Protein AF-A0A5U9SPS0-F1 (afdb_monomer)

Mean predicted aligned error: 12.91 Å

InterPro domains:
  IPR003520 Salmonella/Shigella invasion protein E [PR01344] (11-31)
  IPR003520 Salmonella/Shigella invasion protein E [PR01344] (72-91)
  IPR010812 Hypersensitivity response secretion-like, HrpJ [PF07201] (12-130)

Structure (mmCIF, N/CA/C/O backbone):
data_AF-A0A5U9SPS0-F1
#
_entry.id   AF-A0A5U9SPS0-F1
#
loop_
_atom_site.group_PDB
_atom_site.id
_atom_site.type_symbol
_atom_site.label_atom_id
_atom_site.label_alt_id
_atom_site.label_comp_id
_atom_site.label_asym_id
_atom_site.label_entity_id
_atom_site.label_seq_id
_atom_site.pdbx_PDB_ins_code
_atom_site.Cartn_x
_atom_site.Cartn_y
_atom_site.Cartn_z
_atom_site.occupancy
_atom_site.B_iso_or_equiv
_atom_site.auth_seq_id
_atom_site.auth_comp_id
_atom_site.auth_asym_id
_atom_site.auth_atom_id
_atom_site.pdbx_PDB_model_num
ATOM 1 N N . GLU A 1 1 ? 16.675 -5.102 -58.592 1.00 48.12 1 GLU A N 1
ATOM 2 C CA . GLU A 1 1 ? 17.278 -5.198 -57.250 1.00 48.12 1 GLU A CA 1
ATOM 3 C C . GLU A 1 1 ? 18.035 -3.899 -57.009 1.00 48.12 1 GLU A C 1
ATOM 5 O O . GLU A 1 1 ? 19.070 -3.690 -57.626 1.00 48.12 1 GLU A O 1
ATOM 10 N N . ASP A 1 2 ? 17.450 -2.968 -56.250 1.00 49.66 2 ASP A N 1
ATOM 11 C CA . ASP A 1 2 ? 18.040 -1.644 -55.991 1.00 49.66 2 ASP A CA 1
ATOM 12 C C . ASP A 1 2 ? 19.033 -1.736 -54.822 1.00 49.66 2 ASP A C 1
ATOM 14 O O . ASP A 1 2 ? 18.671 -1.604 -53.653 1.00 49.66 2 ASP A O 1
ATOM 18 N N . LEU A 1 3 ? 20.300 -2.000 -55.148 1.00 59.25 3 LEU A N 1
ATOM 19 C CA . LEU A 1 3 ? 21.442 -1.986 -54.224 1.00 59.25 3 LEU A CA 1
ATOM 20 C C . LEU A 1 3 ? 21.957 -0.547 -54.043 1.00 59.25 3 LEU A C 1
ATOM 22 O O . LEU A 1 3 ? 23.112 -0.232 -54.320 1.00 59.25 3 LEU A O 1
ATOM 26 N N . SER A 1 4 ? 21.068 0.360 -53.636 1.00 68.06 4 SER A N 1
ATOM 27 C CA . SER A 1 4 ? 21.453 1.727 -53.286 1.00 68.06 4 SER A CA 1
ATOM 28 C C . SER A 1 4 ? 22.066 1.740 -51.879 1.00 68.06 4 SER A C 1
ATOM 30 O O . SER A 1 4 ? 21.429 1.234 -50.951 1.00 68.06 4 SER A O 1
ATOM 32 N N . PRO A 1 5 ? 23.234 2.376 -51.665 1.00 66.75 5 PRO A N 1
ATOM 33 C CA . PRO A 1 5 ? 23.848 2.525 -50.341 1.00 66.75 5 PRO A CA 1
ATOM 34 C C . PRO A 1 5 ? 22.899 3.114 -49.282 1.00 66.75 5 PRO A C 1
ATOM 36 O O . PRO A 1 5 ? 23.011 2.811 -48.097 1.00 66.75 5 PRO A O 1
ATOM 39 N N . GLY A 1 6 ? 21.918 3.926 -49.697 1.00 71.06 6 GLY A N 1
ATOM 40 C CA . GLY A 1 6 ? 20.898 4.468 -48.795 1.00 71.06 6 GLY A CA 1
ATOM 41 C C . GLY A 1 6 ? 19.920 3.415 -48.260 1.00 71.06 6 GLY A C 1
ATOM 42 O O . GLY A 1 6 ? 19.468 3.527 -47.121 1.00 71.06 6 GLY A O 1
ATOM 43 N N . ALA A 1 7 ? 19.626 2.371 -49.040 1.00 71.56 7 ALA A N 1
ATOM 44 C CA . ALA A 1 7 ? 18.720 1.294 -48.642 1.00 71.56 7 ALA A CA 1
ATOM 45 C C . ALA A 1 7 ? 19.363 0.347 -47.611 1.00 71.56 7 ALA A C 1
ATOM 47 O O . ALA A 1 7 ? 18.679 -0.147 -46.715 1.00 71.56 7 ALA A O 1
ATOM 48 N N . GLU A 1 8 ? 20.678 0.125 -47.689 1.00 72.31 8 GLU A N 1
ATOM 49 C CA . GLU A 1 8 ? 21.419 -0.662 -46.691 1.00 72.31 8 GLU A CA 1
ATOM 50 C C . GLU A 1 8 ? 21.530 0.068 -45.348 1.00 72.31 8 GLU A C 1
ATOM 52 O O . GLU A 1 8 ? 21.287 -0.531 -44.300 1.00 72.31 8 GLU A O 1
ATOM 57 N N . VAL A 1 9 ? 21.801 1.379 -45.370 1.00 74.44 9 VAL A N 1
ATOM 58 C CA . VAL A 1 9 ? 21.838 2.210 -44.155 1.00 74.44 9 VAL A CA 1
ATOM 59 C C . VAL A 1 9 ? 20.476 2.228 -43.456 1.00 74.44 9 VAL A C 1
ATOM 61 O O . VAL A 1 9 ? 20.409 2.089 -42.235 1.00 74.44 9 VAL A O 1
ATOM 64 N N . GLN A 1 10 ? 19.378 2.330 -44.211 1.00 69.44 10 GLN A N 1
ATOM 65 C CA . GLN A 1 10 ? 18.026 2.287 -43.643 1.00 69.44 10 GLN A CA 1
ATOM 66 C C . GLN A 1 10 ? 17.702 0.942 -42.983 1.00 69.44 10 GLN A C 1
ATOM 68 O O . GLN A 1 10 ? 17.167 0.929 -41.876 1.00 69.44 10 GLN A O 1
ATOM 73 N N . ARG A 1 11 ? 18.065 -0.182 -43.614 1.00 71.56 11 ARG A N 1
ATOM 74 C CA . ARG A 1 11 ? 17.874 -1.520 -43.027 1.00 71.56 11 ARG A CA 1
ATOM 75 C C . ARG A 1 11 ? 18.687 -1.707 -41.749 1.00 71.56 11 ARG A C 1
ATOM 77 O O . ARG A 1 11 ? 18.183 -2.280 -40.788 1.00 71.56 11 ARG A O 1
ATOM 84 N N . PHE A 1 12 ? 19.917 -1.198 -41.716 1.00 73.62 12 PHE A N 1
ATOM 85 C CA . PHE A 1 12 ? 20.761 -1.259 -40.525 1.00 73.62 12 PHE A CA 1
ATOM 86 C C . PHE A 1 12 ? 20.155 -0.473 -39.351 1.00 73.62 12 PHE A C 1
ATOM 88 O O . PHE A 1 12 ? 20.065 -0.999 -38.239 1.00 73.62 12 PHE A O 1
ATOM 95 N N . ILE A 1 13 ? 19.665 0.747 -39.602 1.00 72.56 13 ILE A N 1
ATOM 96 C CA . ILE A 1 13 ? 18.992 1.570 -38.584 1.00 72.56 13 ILE A CA 1
ATOM 97 C C . ILE A 1 13 ? 17.727 0.867 -38.073 1.00 72.56 13 ILE A C 1
ATOM 99 O O . ILE A 1 13 ? 17.583 0.692 -36.866 1.00 72.56 13 ILE A O 1
ATOM 103 N N . GLN A 1 14 ? 16.876 0.359 -38.971 1.00 70.19 14 GLN A N 1
ATOM 104 C CA . GLN A 1 14 ? 15.669 -0.387 -38.588 1.00 70.19 14 GLN A CA 1
ATOM 105 C C . GLN A 1 14 ? 15.994 -1.622 -37.738 1.00 70.19 14 GLN A C 1
ATOM 107 O O . GLN A 1 14 ? 15.380 -1.828 -36.694 1.00 70.19 14 GLN A O 1
ATOM 112 N N . SER A 1 15 ? 17.012 -2.400 -38.120 1.00 72.31 15 SER A N 1
ATOM 113 C CA . SER A 1 15 ? 17.432 -3.577 -37.347 1.00 72.31 15 SER A CA 1
ATOM 114 C C . SER A 1 15 ? 17.969 -3.221 -35.953 1.00 72.31 15 SER A C 1
ATOM 116 O O . SER A 1 15 ? 17.782 -3.974 -34.997 1.00 72.31 15 SER A O 1
ATOM 118 N N . THR A 1 16 ? 18.599 -2.050 -35.817 1.00 73.75 16 THR A N 1
ATOM 119 C CA . THR A 1 16 ? 19.127 -1.552 -34.540 1.00 73.75 16 THR A CA 1
ATOM 120 C C . THR A 1 16 ? 17.999 -1.083 -33.621 1.00 73.75 16 THR A C 1
ATOM 122 O O . THR A 1 16 ? 18.017 -1.376 -32.422 1.00 73.75 16 THR A O 1
ATOM 125 N N . ASP A 1 17 ? 16.993 -0.406 -34.175 1.00 73.56 17 ASP A N 1
ATOM 126 C CA . ASP A 1 17 ? 15.814 0.047 -33.434 1.00 73.56 17 ASP A CA 1
ATOM 127 C C . ASP A 1 17 ? 14.960 -1.137 -32.954 1.00 73.56 17 ASP A C 1
ATOM 129 O O . ASP A 1 17 ? 14.568 -1.188 -31.785 1.00 73.56 17 ASP A O 1
ATOM 133 N N . GLU A 1 18 ? 14.738 -2.139 -33.810 1.00 76.75 18 GLU A N 1
ATOM 134 C CA . GLU A 1 18 ? 14.018 -3.369 -33.451 1.00 76.75 18 GLU A CA 1
ATOM 135 C C . GLU A 1 18 ? 14.735 -4.145 -32.340 1.00 76.75 18 GLU A C 1
ATOM 137 O O . GLU A 1 18 ? 14.113 -4.576 -31.363 1.00 76.75 18 GLU A O 1
ATOM 142 N N . MET A 1 19 ? 16.061 -4.271 -32.437 1.00 81.75 19 MET A N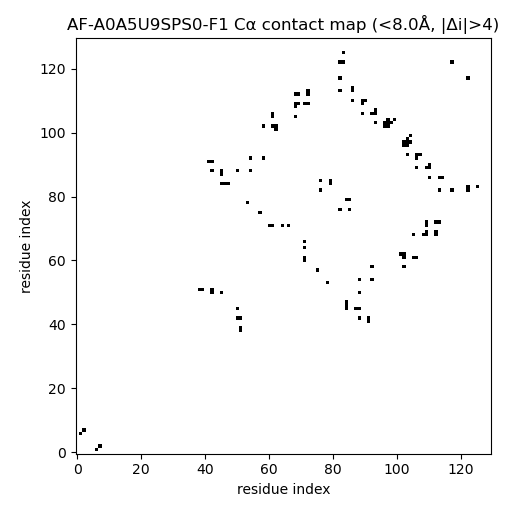 1
ATOM 143 C CA . MET A 1 19 ? 16.868 -4.921 -31.407 1.00 81.75 19 MET A CA 1
ATOM 144 C C . MET A 1 19 ? 16.839 -4.138 -30.089 1.00 81.75 19 MET A C 1
ATOM 146 O O . MET A 1 19 ? 16.696 -4.735 -29.020 1.00 81.75 19 MET A O 1
ATOM 150 N N . SER A 1 20 ? 16.901 -2.807 -30.147 1.00 73.75 20 SER A N 1
ATOM 151 C CA . SER A 1 20 ? 16.805 -1.938 -28.968 1.00 73.75 20 SER A CA 1
ATOM 152 C C . SER A 1 20 ? 15.451 -2.079 -28.267 1.00 73.75 20 SER A C 1
ATOM 154 O O . SER A 1 20 ? 15.398 -2.205 -27.039 1.00 73.75 20 SER A O 1
ATOM 156 N N . ALA A 1 21 ? 14.359 -2.140 -29.032 1.00 79.56 21 ALA A N 1
ATOM 157 C CA . ALA A 1 21 ? 13.020 -2.378 -28.501 1.00 79.56 21 ALA A CA 1
ATOM 158 C C . ALA A 1 21 ? 12.897 -3.770 -27.854 1.00 79.56 21 ALA A C 1
ATOM 160 O O . ALA A 1 21 ? 12.383 -3.887 -26.737 1.00 79.56 21 ALA A O 1
ATOM 161 N N . ALA A 1 22 ? 13.428 -4.814 -28.499 1.00 77.31 22 ALA A N 1
ATOM 162 C CA . ALA A 1 22 ? 13.436 -6.172 -27.955 1.00 77.31 22 ALA A CA 1
ATOM 163 C C . ALA A 1 22 ? 14.245 -6.269 -26.646 1.00 77.31 22 ALA A C 1
ATOM 165 O O . ALA A 1 22 ? 13.794 -6.878 -25.672 1.00 77.31 22 ALA A O 1
ATOM 166 N N . MET A 1 23 ? 15.410 -5.614 -26.575 1.00 75.25 23 MET A N 1
ATOM 167 C CA . MET A 1 23 ? 16.220 -5.572 -25.353 1.00 75.25 23 MET A CA 1
ATOM 168 C C . MET A 1 23 ? 15.531 -4.805 -24.220 1.00 75.25 23 MET A C 1
ATOM 170 O O . MET A 1 23 ? 15.581 -5.248 -23.069 1.00 75.25 23 MET A O 1
ATOM 174 N N . ALA A 1 24 ? 14.864 -3.687 -24.524 1.00 72.56 24 ALA A N 1
ATOM 175 C CA . ALA A 1 24 ? 14.093 -2.938 -23.537 1.00 72.56 24 ALA A CA 1
ATOM 176 C C . ALA A 1 24 ? 12.969 -3.803 -22.947 1.00 72.56 24 ALA A C 1
ATOM 178 O O . ALA A 1 24 ? 12.856 -3.914 -21.725 1.00 72.56 24 ALA A O 1
ATOM 179 N N . GLN A 1 25 ? 12.197 -4.496 -23.789 1.00 72.44 25 GLN A N 1
ATOM 180 C CA . GLN A 1 25 ? 11.135 -5.405 -23.343 1.00 72.44 25 GLN A CA 1
ATOM 181 C C . GLN A 1 25 ? 11.673 -6.558 -22.480 1.00 72.44 25 GLN A C 1
ATOM 183 O O . GLN A 1 25 ? 11.112 -6.848 -21.420 1.00 72.44 25 GLN A O 1
ATOM 188 N N . PHE A 1 26 ? 12.787 -7.180 -22.879 1.00 74.88 26 PHE A N 1
ATOM 189 C CA . PHE A 1 26 ? 13.413 -8.258 -22.106 1.00 74.88 26 PHE A CA 1
ATOM 190 C C . PHE A 1 26 ? 13.896 -7.778 -20.731 1.00 74.88 26 PHE A C 1
ATOM 192 O O . PHE A 1 26 ? 13.673 -8.440 -19.713 1.00 74.88 26 PHE A O 1
ATOM 199 N N . ARG A 1 27 ? 14.510 -6.589 -20.677 1.00 69.25 27 ARG A N 1
ATOM 200 C CA . ARG A 1 27 ? 14.948 -5.971 -19.422 1.00 69.25 27 ARG A CA 1
ATOM 201 C C . ARG A 1 27 ? 13.767 -5.645 -18.514 1.00 69.25 27 ARG A C 1
ATOM 203 O O . ARG A 1 27 ? 13.807 -5.987 -17.334 1.00 69.25 27 ARG A O 1
ATOM 210 N N . HIS A 1 28 ? 12.703 -5.062 -19.065 1.00 65.75 28 HIS A N 1
ATOM 211 C CA . HIS A 1 28 ? 11.483 -4.779 -18.315 1.00 65.75 28 HIS A CA 1
ATOM 212 C C . HIS A 1 28 ? 10.865 -6.049 -17.722 1.00 65.75 28 HIS A C 1
ATOM 214 O O . HIS A 1 28 ? 10.468 -6.028 -16.558 1.00 65.75 28 HIS A O 1
ATOM 220 N N . ARG A 1 29 ? 10.845 -7.164 -18.467 1.00 67.94 29 ARG A N 1
ATOM 221 C CA . ARG A 1 29 ? 10.341 -8.451 -17.967 1.00 67.94 29 ARG A CA 1
ATOM 222 C C . ARG A 1 29 ? 11.179 -8.995 -16.806 1.00 67.94 29 ARG A C 1
ATOM 224 O O . ARG A 1 29 ? 10.625 -9.313 -15.759 1.00 67.94 29 ARG A O 1
ATOM 231 N N . ARG A 1 30 ? 12.506 -9.023 -16.948 1.00 67.06 30 ARG A N 1
ATOM 232 C CA . ARG A 1 30 ? 13.421 -9.512 -15.900 1.00 67.06 30 ARG A CA 1
ATOM 233 C C . ARG A 1 30 ? 13.389 -8.649 -14.635 1.00 67.06 30 ARG A C 1
ATOM 235 O O . ARG A 1 30 ? 13.459 -9.174 -13.526 1.00 67.06 30 ARG A O 1
ATOM 242 N N . ASP A 1 31 ? 13.287 -7.329 -14.781 1.00 62.00 31 ASP A N 1
ATOM 243 C CA . ASP A 1 31 ? 13.155 -6.422 -13.636 1.00 62.00 31 ASP A CA 1
ATOM 244 C C . ASP A 1 31 ? 11.794 -6.586 -12.939 1.00 62.00 31 ASP A C 1
ATOM 246 O O . ASP A 1 31 ? 11.700 -6.410 -11.724 1.00 62.00 31 ASP A O 1
ATOM 250 N N . TYR A 1 32 ? 10.748 -6.948 -13.687 1.00 58.75 32 TYR A N 1
ATOM 251 C CA . TYR A 1 32 ? 9.430 -7.259 -13.137 1.00 58.75 32 TYR A CA 1
ATOM 252 C C . TYR A 1 32 ? 9.432 -8.574 -12.347 1.00 58.75 32 TYR A C 1
ATOM 254 O O . TYR A 1 32 ? 8.924 -8.597 -11.231 1.00 58.75 32 TYR A O 1
ATOM 262 N N . GLU A 1 33 ? 10.058 -9.629 -12.874 1.00 58.66 33 GLU A N 1
ATOM 263 C CA . GLU A 1 33 ? 10.195 -10.932 -12.200 1.00 58.66 33 GLU A CA 1
ATOM 264 C C . GLU A 1 33 ? 10.964 -10.801 -10.877 1.00 58.66 33 GLU A C 1
ATOM 266 O O . GLU A 1 33 ? 10.471 -11.219 -9.835 1.00 58.66 33 GLU A O 1
ATOM 271 N N . LYS A 1 34 ? 12.098 -10.087 -10.859 1.00 60.59 34 LYS A N 1
ATOM 272 C CA . LYS A 1 34 ? 12.849 -9.831 -9.612 1.00 60.59 34 LYS A CA 1
ATOM 273 C C . LYS A 1 34 ? 12.052 -9.043 -8.573 1.00 60.59 34 LYS A C 1
ATOM 275 O O . LYS A 1 34 ? 12.164 -9.279 -7.369 1.00 60.59 34 LYS A O 1
ATOM 280 N N . LYS A 1 35 ? 11.267 -8.061 -9.025 1.00 61.25 35 LYS A N 1
ATOM 281 C CA . LYS A 1 35 ? 10.374 -7.304 -8.141 1.00 61.25 35 LYS A CA 1
ATOM 282 C C . LYS A 1 35 ? 9.234 -8.175 -7.623 1.00 61.25 35 LYS A C 1
ATOM 284 O O . LYS A 1 35 ? 8.836 -7.967 -6.486 1.00 61.25 35 LYS A O 1
ATOM 289 N N . ALA A 1 36 ? 8.736 -9.121 -8.416 1.00 58.66 36 ALA A N 1
ATOM 290 C CA . ALA A 1 36 ? 7.694 -10.053 -8.007 1.00 58.66 36 ALA A CA 1
ATOM 291 C C . ALA A 1 36 ? 8.209 -11.065 -6.972 1.00 58.66 36 ALA A C 1
ATOM 293 O O . ALA A 1 36 ? 7.574 -11.191 -5.931 1.00 58.66 36 ALA A O 1
ATOM 294 N N . ASP A 1 37 ? 9.381 -11.673 -7.190 1.00 57.53 37 ASP A N 1
ATOM 295 C CA . ASP A 1 37 ? 10.007 -12.596 -6.226 1.00 57.53 37 ASP A CA 1
ATOM 296 C C . ASP A 1 37 ? 10.279 -11.903 -4.889 1.00 57.53 37 ASP A C 1
ATOM 298 O O . ASP A 1 37 ? 9.800 -12.335 -3.846 1.00 57.53 37 ASP A O 1
ATOM 302 N N . SER A 1 38 ? 10.933 -10.734 -4.917 1.00 62.00 38 SER A N 1
ATOM 303 C CA . SER A 1 38 ? 11.167 -9.984 -3.676 1.00 62.00 38 SER A CA 1
ATOM 304 C C . SER A 1 38 ? 9.869 -9.563 -2.982 1.00 62.00 38 SER A C 1
ATOM 306 O O . SER A 1 38 ? 9.875 -9.344 -1.777 1.00 62.00 38 SER A O 1
ATOM 308 N N . LEU A 1 39 ? 8.763 -9.383 -3.715 1.00 62.78 39 LEU A N 1
ATOM 309 C CA . LEU A 1 39 ? 7.449 -9.043 -3.165 1.00 62.78 39 LEU A CA 1
ATOM 310 C C . LEU A 1 39 ? 6.762 -10.263 -2.540 1.00 62.78 39 LEU A C 1
ATOM 312 O O . LEU A 1 39 ? 6.166 -10.103 -1.479 1.00 62.78 39 LEU A O 1
ATOM 316 N N . ALA A 1 40 ? 6.902 -11.451 -3.131 1.00 59.25 40 ALA A N 1
ATOM 317 C CA . ALA A 1 40 ? 6.416 -12.707 -2.563 1.00 59.25 40 ALA A CA 1
ATOM 318 C C . ALA A 1 40 ? 7.060 -12.994 -1.195 1.00 59.25 40 ALA A C 1
ATOM 320 O O . ALA A 1 40 ? 6.340 -13.221 -0.225 1.00 59.25 40 ALA A O 1
ATOM 321 N N . ASP A 1 41 ? 8.383 -12.830 -1.077 1.00 59.19 41 ASP A N 1
ATOM 322 C CA . ASP A 1 41 ? 9.134 -13.084 0.166 1.00 59.19 41 ASP A CA 1
ATOM 323 C C . ASP A 1 41 ? 8.691 -12.220 1.359 1.00 59.19 41 ASP A C 1
ATOM 325 O O . ASP A 1 41 ? 8.989 -12.522 2.511 1.00 59.19 41 ASP A O 1
ATOM 329 N N . SER A 1 42 ? 8.025 -11.088 1.122 1.00 64.38 42 SER A N 1
ATOM 330 C CA . SER A 1 42 ? 7.671 -10.157 2.204 1.00 64.38 42 SER A CA 1
ATOM 331 C C . SER A 1 42 ? 6.229 -10.229 2.671 1.00 64.38 42 SER A C 1
ATOM 333 O O . SER A 1 42 ? 5.899 -9.631 3.695 1.00 64.38 42 SER A O 1
ATOM 335 N N . PHE A 1 43 ? 5.389 -10.979 1.963 1.00 69.25 43 PHE A N 1
ATOM 336 C CA . PHE A 1 43 ? 4.031 -11.279 2.401 1.00 69.25 43 PHE A CA 1
ATOM 337 C C . PHE A 1 43 ? 3.895 -12.702 2.948 1.00 69.25 43 PHE A C 1
ATOM 339 O O . PHE A 1 43 ? 2.782 -13.147 3.170 1.00 69.25 43 PHE A O 1
ATOM 346 N N . GLU A 1 44 ? 5.003 -13.385 3.250 1.00 63.88 44 GLU A N 1
ATOM 347 C CA . GLU A 1 44 ? 5.017 -14.742 3.826 1.00 63.88 44 GLU A CA 1
ATOM 348 C C . GLU A 1 44 ? 4.203 -14.864 5.133 1.00 63.88 44 GLU A C 1
ATOM 350 O O . GLU A 1 44 ? 3.735 -15.939 5.485 1.00 63.88 44 GLU A O 1
ATOM 355 N N . ARG A 1 45 ? 3.999 -13.750 5.853 1.00 62.81 45 ARG A N 1
ATOM 356 C CA . ARG A 1 45 ? 3.173 -13.689 7.074 1.00 62.81 45 ARG A CA 1
ATOM 357 C C . ARG A 1 45 ? 1.700 -13.347 6.834 1.00 62.81 45 ARG A C 1
ATOM 359 O O . ARG A 1 45 ? 0.963 -13.235 7.806 1.00 62.81 45 ARG A O 1
ATOM 366 N N . VAL A 1 46 ? 1.299 -13.095 5.591 1.00 66.81 46 VAL A N 1
ATOM 367 C CA . VAL A 1 46 ? -0.087 -12.791 5.225 1.00 66.81 46 VAL A CA 1
ATOM 368 C C . VAL A 1 46 ? -0.745 -14.099 4.808 1.00 66.81 46 VAL A C 1
ATOM 370 O O . VAL A 1 46 ? -0.236 -14.786 3.928 1.00 66.81 46 VAL A O 1
ATOM 373 N N . LEU A 1 47 ? -1.876 -14.438 5.425 1.00 62.81 47 LEU A N 1
ATOM 374 C CA . LEU A 1 47 ? -2.580 -15.709 5.193 1.00 62.81 47 LEU A CA 1
ATOM 375 C C . LEU A 1 47 ? -3.428 -15.711 3.901 1.00 62.81 47 LEU A C 1
ATOM 377 O O . LEU A 1 47 ? -4.268 -16.586 3.710 1.00 62.81 47 LEU A O 1
ATOM 381 N N . ASP A 1 48 ? -3.231 -14.724 3.025 1.00 63.59 48 ASP A N 1
ATOM 382 C CA . ASP A 1 48 ? -4.037 -14.468 1.830 1.00 63.59 48 ASP A CA 1
ATOM 383 C C . ASP A 1 48 ? -3.262 -14.842 0.557 1.00 63.59 48 ASP A C 1
ATOM 385 O O . ASP A 1 48 ? -2.293 -14.174 0.182 1.00 63.59 48 ASP A O 1
ATOM 389 N N . ASP A 1 49 ? -3.720 -15.889 -0.135 1.00 64.69 49 ASP A N 1
ATOM 390 C CA . ASP A 1 49 ? -3.088 -16.430 -1.349 1.00 64.69 49 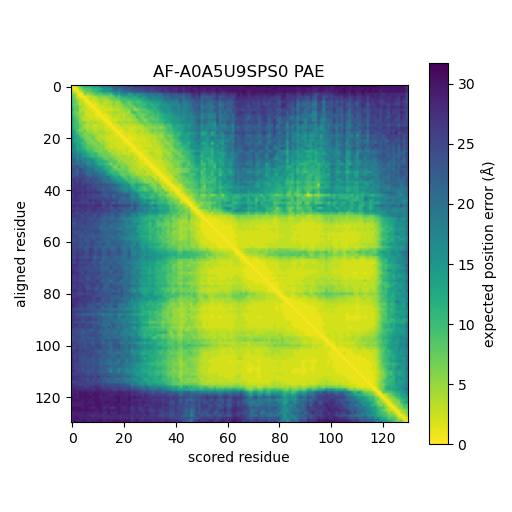ASP A CA 1
ATOM 391 C C . ASP A 1 49 ? -3.029 -15.413 -2.514 1.00 64.69 49 ASP A C 1
ATOM 393 O O . ASP A 1 49 ? -2.163 -15.504 -3.388 1.00 64.69 49 ASP A O 1
ATOM 397 N N . ASP A 1 50 ? -3.897 -14.390 -2.510 1.00 75.81 50 ASP A N 1
ATOM 398 C CA . ASP A 1 50 ? -3.988 -13.350 -3.546 1.00 75.81 50 ASP A CA 1
ATOM 399 C C . ASP A 1 50 ? -3.386 -11.997 -3.112 1.00 75.81 50 ASP A C 1
ATOM 401 O O . ASP A 1 50 ? -3.640 -10.945 -3.723 1.00 75.81 50 ASP A O 1
ATOM 405 N N . VAL A 1 51 ? -2.543 -11.992 -2.075 1.00 79.06 51 VAL A N 1
ATOM 406 C CA . VAL A 1 51 ? -1.946 -10.769 -1.513 1.00 79.06 51 VAL A CA 1
ATOM 407 C C . VAL A 1 51 ? -1.172 -9.939 -2.545 1.00 79.06 51 VAL A C 1
ATOM 409 O O . VAL A 1 51 ? -1.237 -8.709 -2.532 1.00 79.06 51 VAL A O 1
ATOM 412 N N . LEU A 1 52 ? -0.479 -10.574 -3.497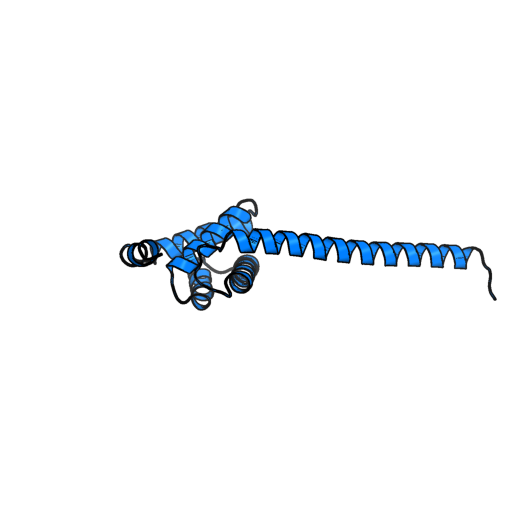 1.00 80.19 52 LEU A N 1
ATOM 413 C CA . LEU A 1 52 ? 0.338 -9.884 -4.505 1.00 80.19 52 LEU A CA 1
ATOM 414 C C . LEU A 1 52 ? -0.503 -9.074 -5.516 1.00 80.19 52 LEU A C 1
ATOM 416 O O . LEU A 1 52 ? -0.227 -7.881 -5.710 1.00 80.19 52 LEU A O 1
ATOM 420 N N . PRO A 1 53 ? -1.522 -9.654 -6.189 1.00 85.00 53 PRO A N 1
ATOM 421 C CA . PRO A 1 53 ? -2.502 -8.890 -6.958 1.00 85.00 53 PRO A CA 1
ATOM 422 C C . PRO A 1 53 ? -3.149 -7.748 -6.165 1.00 85.00 53 PRO A C 1
ATOM 424 O O . PRO A 1 53 ? -3.179 -6.620 -6.667 1.00 85.00 53 PRO A O 1
ATOM 427 N N . LYS A 1 54 ? -3.594 -8.009 -4.930 1.00 86.88 54 LYS A N 1
ATOM 428 C CA . LYS A 1 54 ? -4.257 -7.018 -4.066 1.00 86.88 54 LYS A CA 1
ATOM 429 C C . LYS A 1 54 ? -3.326 -5.856 -3.716 1.00 86.88 54 LYS A C 1
ATOM 431 O O . LYS A 1 54 ? -3.676 -4.697 -3.923 1.00 86.88 54 LYS A O 1
ATOM 436 N N . ALA A 1 55 ? -2.089 -6.140 -3.311 1.00 86.81 55 ALA A N 1
ATOM 437 C CA . ALA A 1 55 ? -1.081 -5.128 -2.996 1.00 86.81 55 ALA A CA 1
ATOM 438 C C . ALA A 1 55 ? -0.785 -4.198 -4.188 1.00 86.81 55 ALA A C 1
ATOM 440 O O . ALA A 1 55 ? -0.636 -2.984 -4.017 1.00 86.81 55 ALA A O 1
ATOM 441 N N . ARG A 1 56 ? -0.755 -4.737 -5.416 1.00 85.94 56 ARG A N 1
ATOM 442 C CA . ARG A 1 56 ? -0.608 -3.924 -6.637 1.00 85.94 56 ARG A CA 1
ATOM 443 C C . ARG A 1 56 ? -1.812 -3.017 -6.875 1.00 85.94 56 ARG A C 1
ATOM 445 O O . ARG A 1 56 ? -1.617 -1.841 -7.183 1.00 85.94 56 ARG A O 1
ATOM 452 N N . GLN A 1 57 ? -3.029 -3.537 -6.717 1.00 88.00 57 GLN A N 1
ATOM 453 C CA . GLN A 1 57 ? -4.253 -2.742 -6.857 1.00 88.00 57 GLN A CA 1
ATOM 454 C C . GLN A 1 57 ? -4.305 -1.611 -5.824 1.00 88.00 57 GLN A C 1
ATOM 456 O O . GLN A 1 57 ? -4.602 -0.470 -6.173 1.00 88.00 57 GLN A O 1
ATOM 461 N N . ILE A 1 58 ? -3.906 -1.886 -4.583 1.00 89.81 58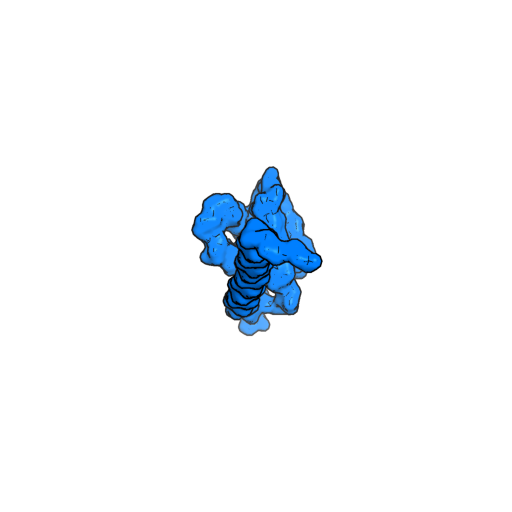 ILE A N 1
ATOM 462 C CA . ILE A 1 58 ? -3.823 -0.886 -3.513 1.00 89.81 58 ILE A CA 1
ATOM 463 C C . ILE A 1 58 ? -2.830 0.213 -3.868 1.00 89.81 58 ILE A C 1
ATOM 465 O O . ILE A 1 58 ? -3.154 1.397 -3.770 1.00 89.81 58 ILE A O 1
ATOM 469 N N . LEU A 1 59 ? -1.637 -0.155 -4.338 1.00 88.88 59 LEU A N 1
ATOM 470 C CA . LEU A 1 59 ? -0.639 0.823 -4.759 1.00 88.88 59 LEU A CA 1
ATOM 471 C C . LEU A 1 59 ? -1.142 1.678 -5.933 1.00 88.88 59 LEU A C 1
ATOM 473 O O . LEU A 1 59 ? -0.865 2.878 -5.982 1.00 88.88 59 LEU A O 1
ATOM 477 N N . GLN A 1 60 ? -1.898 1.088 -6.863 1.00 89.06 60 GLN A N 1
ATOM 478 C CA . GLN A 1 60 ? -2.531 1.822 -7.955 1.00 89.06 60 GLN A CA 1
ATOM 479 C C . GLN A 1 60 ? -3.577 2.812 -7.427 1.00 89.06 60 GLN A C 1
ATOM 481 O O . GLN A 1 60 ? -3.497 3.987 -7.772 1.00 89.06 60 GLN A O 1
ATOM 486 N N . ILE A 1 61 ? -4.486 2.381 -6.547 1.00 89.00 61 ILE A N 1
ATOM 487 C CA . ILE A 1 61 ? -5.514 3.232 -5.919 1.00 89.00 61 ILE A CA 1
ATOM 488 C C . ILE A 1 61 ? -4.876 4.399 -5.157 1.00 89.00 61 ILE A C 1
ATOM 490 O O . ILE A 1 61 ? -5.298 5.548 -5.306 1.00 89.00 61 ILE A O 1
ATOM 494 N N . ILE A 1 62 ? -3.819 4.124 -4.387 1.00 88.38 62 ILE A N 1
ATOM 495 C CA . ILE A 1 62 ? -3.077 5.139 -3.632 1.00 88.38 62 ILE A CA 1
ATOM 496 C C . ILE A 1 62 ? -2.380 6.145 -4.546 1.00 88.38 62 ILE A C 1
ATOM 498 O O . ILE A 1 62 ? -2.172 7.286 -4.143 1.00 88.38 62 ILE A O 1
ATOM 502 N N . ARG A 1 63 ? -2.012 5.769 -5.770 1.00 87.12 63 ARG A N 1
ATOM 503 C CA . ARG A 1 63 ? -1.392 6.692 -6.728 1.00 87.12 63 ARG A CA 1
ATOM 504 C C . ARG A 1 63 ? -2.415 7.469 -7.546 1.00 87.12 63 ARG A C 1
ATOM 506 O O . ARG A 1 63 ? -2.183 8.640 -7.821 1.00 87.12 63 ARG A O 1
ATOM 513 N N . SER A 1 64 ? -3.516 6.833 -7.940 1.00 85.44 64 SER A N 1
ATOM 514 C CA . SER A 1 64 ? -4.449 7.379 -8.929 1.00 85.44 64 SER A CA 1
ATOM 515 C C . SER A 1 64 ? -5.576 8.207 -8.327 1.00 85.44 64 SER A C 1
ATOM 517 O O . SER A 1 64 ? -5.989 9.200 -8.920 1.00 85.44 64 SER A O 1
ATOM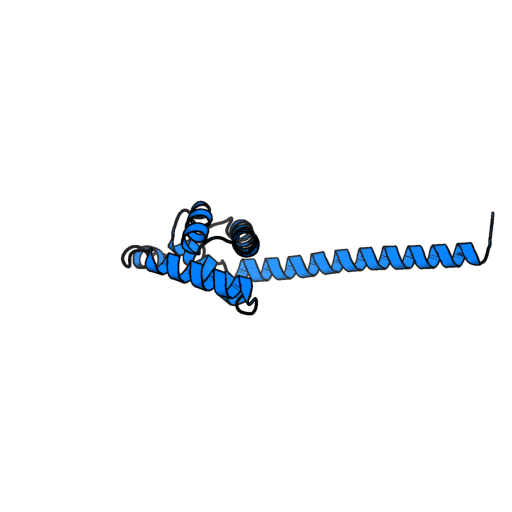 519 N N . GLN A 1 65 ? -6.107 7.814 -7.170 1.00 82.69 65 GLN A N 1
ATOM 520 C CA . GLN A 1 65 ? -7.207 8.551 -6.554 1.00 82.69 65 GLN A CA 1
ATOM 521 C C . GLN A 1 65 ? -6.654 9.775 -5.837 1.00 82.69 65 GLN A C 1
ATOM 523 O O . GLN A 1 65 ? -5.553 9.698 -5.322 1.00 82.69 65 GLN A O 1
ATOM 528 N N . ASN A 1 66 ? -7.375 10.887 -5.737 1.00 83.56 66 ASN A N 1
ATOM 529 C CA . ASN A 1 66 ? -6.972 12.029 -4.903 1.00 83.56 66 ASN A CA 1
ATOM 530 C C . ASN A 1 66 ? -8.063 12.314 -3.867 1.00 83.56 66 ASN A C 1
ATOM 532 O O . ASN A 1 66 ? -8.747 13.331 -3.914 1.00 83.56 66 ASN A O 1
ATOM 536 N N . VAL A 1 67 ? -8.278 11.336 -2.989 1.00 89.56 67 VAL A N 1
ATOM 537 C CA . VAL A 1 67 ? -9.299 11.349 -1.932 1.00 89.56 67 VAL A CA 1
ATOM 538 C C . VAL A 1 67 ? -8.633 11.230 -0.558 1.00 89.56 67 VAL A C 1
ATOM 540 O O . VAL A 1 67 ? -7.441 10.919 -0.469 1.00 89.56 67 VAL A O 1
ATOM 543 N N . SER A 1 68 ? -9.394 11.488 0.510 1.00 90.81 68 SER A N 1
ATOM 544 C CA . SER A 1 68 ? -8.906 11.410 1.893 1.00 90.81 68 SER A CA 1
ATOM 545 C C . SER A 1 68 ? -8.410 10.007 2.265 1.00 90.81 68 SER A C 1
ATOM 547 O O . SER A 1 68 ? -8.798 9.010 1.654 1.00 90.81 68 SER A O 1
ATOM 549 N N . ALA A 1 69 ? -7.562 9.925 3.297 1.00 89.56 69 ALA A N 1
ATOM 550 C CA . ALA A 1 69 ? -7.039 8.656 3.807 1.00 89.56 69 ALA A CA 1
ATOM 551 C C . ALA A 1 69 ? -8.158 7.708 4.271 1.00 89.56 69 ALA A C 1
ATOM 553 O O . ALA A 1 69 ? -8.123 6.529 3.940 1.00 89.56 69 ALA A O 1
ATOM 554 N N . GLU A 1 70 ? -9.188 8.237 4.932 1.00 89.19 70 GLU A N 1
ATOM 555 C CA . GLU A 1 70 ? -10.385 7.489 5.336 1.00 89.19 70 GLU A CA 1
ATOM 556 C C . GLU A 1 70 ? -11.120 6.882 4.133 1.00 89.19 70 GLU A C 1
ATOM 558 O O . GLU A 1 70 ? -11.479 5.704 4.132 1.00 89.19 70 GLU A O 1
ATOM 563 N N . LYS A 1 71 ? -11.287 7.655 3.050 1.00 89.25 71 LYS A N 1
ATOM 564 C CA . LYS A 1 71 ? -11.960 7.155 1.849 1.00 89.25 71 LYS A CA 1
ATOM 565 C C . LYS A 1 71 ? -11.111 6.118 1.113 1.00 89.25 71 LYS A C 1
ATOM 567 O O . LYS A 1 71 ? -11.653 5.115 0.657 1.00 89.25 71 LYS A O 1
ATOM 572 N N . LEU A 1 72 ? -9.791 6.309 1.050 1.00 91.31 72 LEU A N 1
ATOM 573 C CA . LEU A 1 72 ? -8.870 5.284 0.544 1.00 91.31 72 LEU A CA 1
ATOM 574 C C . LEU A 1 72 ? -8.975 4.003 1.370 1.00 91.31 72 LEU A C 1
ATOM 576 O O . LEU A 1 72 ? -9.090 2.930 0.789 1.00 91.31 72 LEU A O 1
ATOM 580 N N . LEU A 1 73 ? -8.977 4.119 2.699 1.00 90.69 73 LEU A N 1
ATOM 581 C CA . LEU A 1 73 ? -9.109 2.977 3.593 1.00 90.69 73 LEU A CA 1
ATOM 582 C C . LEU A 1 73 ? -10.416 2.221 3.338 1.00 90.69 73 LEU A C 1
ATOM 584 O O . LEU A 1 73 ? -10.381 0.999 3.259 1.00 90.69 73 LEU A O 1
ATOM 588 N N . SER A 1 74 ? -11.537 2.925 3.127 1.00 89.19 74 SER A N 1
ATOM 589 C CA . SER A 1 74 ? -12.812 2.267 2.803 1.00 89.19 74 SER A CA 1
ATOM 590 C C . SER A 1 74 ? -12.743 1.426 1.527 1.00 89.19 74 SER A C 1
ATOM 592 O O . SER A 1 74 ? -13.244 0.311 1.525 1.00 89.19 74 SER A O 1
ATOM 594 N N . TYR A 1 75 ? -12.059 1.905 0.481 1.00 89.06 75 TYR A N 1
ATOM 595 C CA . TYR A 1 75 ? -11.885 1.133 -0.753 1.00 89.06 75 TYR A CA 1
ATOM 596 C C . TYR A 1 75 ? -10.929 -0.038 -0.561 1.00 89.06 75 TYR A C 1
ATOM 598 O O . TYR A 1 75 ? -11.107 -1.096 -1.147 1.00 89.06 75 TYR A O 1
ATOM 606 N N . ILE A 1 76 ? -9.882 0.164 0.238 1.00 89.25 76 ILE A N 1
ATOM 607 C CA . ILE A 1 76 ? -8.832 -0.831 0.414 1.00 89.25 76 ILE A CA 1
ATOM 608 C C . ILE A 1 76 ? -9.304 -1.989 1.314 1.00 89.25 76 ILE A C 1
ATOM 610 O O . ILE A 1 76 ? -8.904 -3.134 1.113 1.00 89.25 76 ILE A O 1
ATOM 614 N N . ARG A 1 77 ? -10.180 -1.705 2.283 1.00 88.62 77 ARG A N 1
ATOM 615 C CA . ARG A 1 77 ? -10.783 -2.719 3.155 1.00 88.62 77 ARG A CA 1
ATOM 616 C C . ARG A 1 77 ? -11.610 -3.752 2.400 1.00 88.62 77 ARG A C 1
ATOM 618 O O . ARG A 1 77 ? -11.683 -4.883 2.845 1.00 88.62 77 ARG A O 1
ATOM 625 N N . GLU A 1 78 ? -12.169 -3.412 1.242 1.00 86.75 78 GLU A N 1
ATOM 626 C CA . GLU A 1 78 ? -12.924 -4.371 0.425 1.00 86.75 78 GLU A CA 1
ATOM 627 C C . GLU A 1 78 ? -12.046 -5.511 -0.131 1.00 86.75 78 GLU A C 1
ATOM 629 O O . GLU A 1 78 ? -12.572 -6.553 -0.516 1.00 86.75 78 GLU A O 1
ATOM 634 N N . PHE A 1 79 ? -10.714 -5.350 -0.157 1.00 84.25 79 PHE A N 1
ATOM 635 C CA . PHE A 1 79 ? -9.793 -6.374 -0.667 1.00 84.25 79 PHE A CA 1
ATOM 636 C C . PHE A 1 79 ? -9.386 -7.431 0.366 1.00 84.25 79 PHE A C 1
ATOM 638 O O . PHE A 1 79 ? -8.880 -8.478 -0.041 1.00 84.25 79 PHE A O 1
ATOM 645 N N . PHE A 1 80 ? -9.582 -7.180 1.664 1.00 81.94 80 PHE A N 1
ATOM 646 C CA . PHE A 1 80 ? -9.167 -8.086 2.738 1.00 81.94 80 PHE A CA 1
ATOM 647 C C . PHE A 1 80 ? -10.327 -8.391 3.676 1.00 81.94 80 PHE A C 1
ATOM 649 O O . PHE A 1 80 ? -11.098 -7.511 4.043 1.00 81.94 80 PHE A O 1
ATOM 656 N N . SER A 1 81 ? -10.437 -9.650 4.091 1.00 76.56 81 SER A N 1
ATOM 657 C CA . SER A 1 81 ? -11.456 -10.069 5.058 1.00 76.56 81 SER A CA 1
ATOM 658 C C . SER A 1 81 ? -11.080 -9.740 6.508 1.00 76.56 81 SER A C 1
ATOM 660 O O . SER A 1 81 ? -11.972 -9.687 7.352 1.00 76.56 81 SER A O 1
ATOM 662 N N . ASP A 1 82 ? -9.792 -9.502 6.791 1.00 76.62 82 ASP A N 1
ATOM 663 C CA . ASP A 1 82 ? -9.257 -9.180 8.119 1.00 76.62 82 ASP A CA 1
ATOM 664 C C . ASP A 1 82 ? -8.426 -7.879 8.091 1.00 76.62 82 ASP A C 1
ATOM 666 O O . ASP A 1 82 ? -7.576 -7.664 7.220 1.00 76.62 82 ASP A O 1
ATOM 670 N N . ASP A 1 83 ? -8.659 -7.000 9.072 1.00 79.38 83 ASP A N 1
ATOM 671 C CA . ASP A 1 83 ? -7.938 -5.730 9.227 1.00 79.38 83 ASP A CA 1
ATOM 672 C C . ASP A 1 83 ? -6.442 -5.938 9.557 1.00 79.38 83 ASP A C 1
ATOM 674 O O . ASP A 1 83 ? -5.606 -5.089 9.233 1.00 79.38 83 ASP A O 1
ATOM 678 N N . SER A 1 84 ? -6.069 -7.053 10.190 1.00 78.50 84 SER A N 1
ATOM 679 C CA . SER A 1 84 ? -4.681 -7.382 10.530 1.00 78.50 84 SER A CA 1
ATOM 680 C C . SER A 1 84 ? -3.834 -7.687 9.292 1.00 78.50 84 SER A C 1
ATOM 682 O O . SER A 1 84 ? -2.743 -7.122 9.163 1.00 78.50 84 SER A O 1
ATOM 684 N N . ASP A 1 85 ? -4.359 -8.465 8.343 1.00 82.06 85 ASP A N 1
ATOM 685 C CA . ASP A 1 85 ? -3.716 -8.721 7.048 1.00 8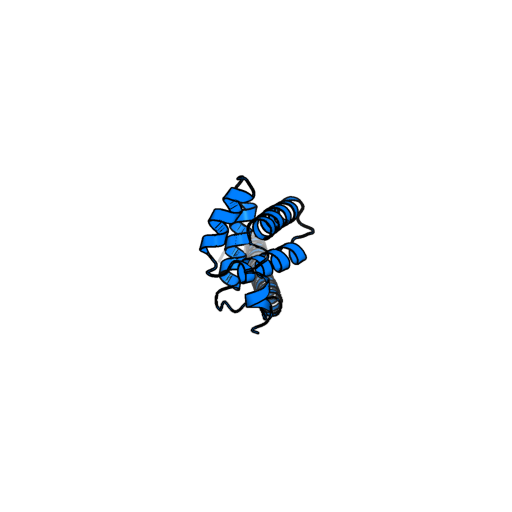2.06 85 ASP A CA 1
ATOM 686 C C . ASP A 1 85 ? -3.545 -7.423 6.259 1.00 82.06 85 ASP A C 1
ATOM 688 O O . ASP A 1 85 ? -2.458 -7.121 5.758 1.00 82.06 85 ASP A O 1
ATOM 692 N N . LEU A 1 86 ? -4.582 -6.582 6.236 1.00 87.19 86 LEU A N 1
ATOM 693 C CA . LEU A 1 86 ? -4.509 -5.267 5.612 1.00 87.19 86 LEU A CA 1
ATOM 694 C C . LEU A 1 86 ? -3.384 -4.406 6.216 1.00 87.19 86 LEU A C 1
ATOM 696 O O . LEU A 1 86 ? -2.593 -3.799 5.487 1.00 87.19 86 LEU A O 1
ATOM 700 N N . VAL A 1 87 ? -3.280 -4.348 7.545 1.00 88.00 87 VAL A N 1
ATOM 701 C CA . VAL A 1 87 ? -2.229 -3.579 8.229 1.00 88.00 87 VAL A CA 1
ATOM 702 C C . VAL A 1 87 ? -0.835 -4.121 7.902 1.00 88.00 87 VAL A C 1
ATOM 704 O O . VAL A 1 87 ? 0.086 -3.323 7.690 1.00 88.00 87 VAL A O 1
ATOM 707 N N . LEU A 1 88 ? -0.658 -5.444 7.839 1.00 85.88 88 LEU A N 1
ATOM 708 C CA . LEU A 1 88 ? 0.604 -6.063 7.423 1.00 85.88 88 LEU A CA 1
ATOM 709 C C . LEU A 1 88 ? 0.966 -5.660 5.991 1.00 85.88 88 LEU A C 1
ATOM 711 O O . LEU A 1 88 ? 2.097 -5.232 5.738 1.00 85.88 88 LEU A O 1
ATOM 715 N N . VAL A 1 89 ? -0.009 -5.691 5.083 1.00 88.81 89 VAL A N 1
ATOM 716 C CA . VAL A 1 89 ? 0.200 -5.329 3.680 1.00 88.81 89 VAL A CA 1
ATOM 717 C C . VAL A 1 89 ? 0.564 -3.856 3.520 1.00 88.81 89 VAL A C 1
ATOM 719 O O . VAL A 1 89 ? 1.528 -3.522 2.827 1.00 88.81 89 VAL A O 1
ATOM 722 N N . LEU A 1 90 ? -0.149 -2.960 4.205 1.00 90.69 90 LEU A N 1
ATOM 723 C CA . LEU A 1 90 ? 0.136 -1.524 4.190 1.00 90.69 90 LEU A CA 1
ATOM 724 C C . LEU A 1 90 ? 1.526 -1.202 4.758 1.00 90.69 90 LEU A C 1
ATOM 726 O O . LEU A 1 90 ? 2.218 -0.337 4.216 1.00 90.69 90 LEU A O 1
ATOM 730 N N . ARG A 1 91 ? 1.966 -1.902 5.815 1.00 89.50 91 ARG A N 1
ATOM 731 C CA . ARG A 1 91 ? 3.321 -1.750 6.375 1.00 89.50 91 ARG A CA 1
ATOM 732 C C . ARG A 1 91 ? 4.396 -2.146 5.373 1.00 89.50 91 ARG A C 1
ATOM 734 O O . ARG A 1 91 ? 5.369 -1.410 5.207 1.00 89.50 91 ARG A O 1
ATOM 741 N N . GLU A 1 92 ? 4.219 -3.276 4.701 1.00 88.00 92 GLU A N 1
ATOM 742 C CA . GLU A 1 92 ? 5.211 -3.769 3.749 1.00 88.00 92 GLU A CA 1
ATOM 743 C C . GLU A 1 92 ? 5.266 -2.900 2.481 1.00 88.00 92 GLU A C 1
ATOM 745 O O . GLU A 1 92 ? 6.350 -2.549 2.004 1.00 88.00 92 GLU A O 1
ATOM 750 N N . LEU A 1 93 ? 4.111 -2.431 1.995 1.00 89.44 93 LEU A N 1
ATOM 751 C CA . LEU A 1 93 ? 4.047 -1.438 0.921 1.00 89.44 93 LEU A CA 1
ATOM 752 C C . LEU A 1 93 ? 4.741 -0.129 1.317 1.00 89.44 93 LEU A C 1
ATOM 754 O O . LEU A 1 93 ? 5.534 0.406 0.537 1.00 89.44 93 LEU A O 1
ATOM 758 N N . LEU A 1 94 ? 4.493 0.380 2.528 1.00 90.50 94 LEU A N 1
ATOM 759 C CA . LEU A 1 94 ? 5.131 1.601 3.019 1.00 90.50 94 LEU A CA 1
ATOM 760 C C . LEU A 1 94 ? 6.650 1.448 3.105 1.00 90.50 94 LEU A C 1
ATOM 762 O O . LEU A 1 94 ? 7.365 2.332 2.647 1.00 90.50 94 LEU A O 1
ATOM 766 N N . LYS A 1 95 ? 7.162 0.330 3.626 1.00 87.44 95 LYS A N 1
ATOM 767 C CA . LYS A 1 95 ? 8.608 0.077 3.740 1.00 87.44 95 LYS A CA 1
ATOM 768 C C . LYS A 1 95 ? 9.333 0.199 2.394 1.00 87.44 95 LYS A C 1
ATOM 770 O O . LYS A 1 95 ? 10.439 0.730 2.331 1.00 87.44 95 LYS A O 1
ATOM 775 N N . ARG A 1 96 ? 8.697 -0.252 1.311 1.00 84.06 96 ARG A N 1
ATOM 776 C CA . ARG A 1 96 ? 9.257 -0.244 -0.053 1.00 84.06 96 ARG A CA 1
ATOM 777 C C . ARG A 1 96 ? 9.081 1.083 -0.772 1.00 84.06 96 ARG A C 1
ATOM 779 O O . ARG A 1 96 ? 9.919 1.467 -1.584 1.00 84.06 96 ARG A O 1
ATOM 786 N N . HIS A 1 97 ? 7.980 1.768 -0.490 1.00 86.12 97 HIS A N 1
ATOM 787 C CA . HIS A 1 97 ? 7.603 3.014 -1.148 1.00 86.12 97 HIS A CA 1
ATOM 788 C C . HIS A 1 97 ? 7.802 4.245 -0.258 1.00 86.12 97 HIS A C 1
ATOM 790 O O . HIS A 1 97 ? 7.356 5.328 -0.613 1.00 86.12 97 HIS A O 1
ATOM 796 N N . ALA A 1 98 ? 8.525 4.118 0.857 1.00 83.50 98 ALA A N 1
ATOM 797 C CA . ALA A 1 98 ? 8.826 5.227 1.763 1.00 83.50 98 ALA A CA 1
ATOM 798 C C . ALA A 1 98 ? 9.584 6.369 1.066 1.00 83.50 98 ALA A C 1
ATOM 800 O O . ALA A 1 98 ? 9.400 7.530 1.416 1.00 83.50 98 ALA A O 1
ATOM 801 N N . ALA A 1 99 ? 10.409 6.043 0.065 1.00 84.50 99 ALA A N 1
ATOM 802 C CA . ALA A 1 99 ? 11.142 7.024 -0.734 1.00 84.50 99 ALA A CA 1
ATOM 803 C C . ALA A 1 99 ? 10.276 7.730 -1.799 1.00 84.50 99 ALA A C 1
ATOM 805 O O . ALA A 1 99 ? 10.717 8.719 -2.377 1.00 84.50 99 ALA A O 1
ATOM 806 N N . ASP A 1 100 ? 9.063 7.237 -2.078 1.00 88.44 100 ASP A N 1
ATOM 807 C CA . ASP A 1 100 ? 8.103 7.890 -2.973 1.00 88.44 100 ASP A CA 1
ATOM 808 C C . ASP A 1 100 ? 7.366 8.983 -2.170 1.00 88.44 100 ASP A C 1
ATOM 810 O O . ASP A 1 100 ? 6.577 8.656 -1.278 1.00 88.44 100 ASP A O 1
ATOM 814 N N . PRO A 1 101 ? 7.600 10.283 -2.433 1.00 84.56 101 PRO A N 1
ATOM 815 C CA . PRO A 1 101 ? 7.082 11.363 -1.590 1.00 84.56 101 PRO A CA 1
ATOM 816 C C . PRO A 1 101 ? 5.552 11.453 -1.608 1.00 84.56 101 PRO A C 1
ATOM 818 O O . PRO A 1 101 ? 4.947 11.936 -0.649 1.00 84.56 101 PRO A O 1
ATOM 821 N N . VAL A 1 102 ? 4.916 10.978 -2.684 1.00 87.44 102 VAL A N 1
ATOM 822 C CA . VAL A 1 102 ? 3.458 10.970 -2.817 1.00 87.44 102 VAL A CA 1
ATOM 823 C C . VAL A 1 102 ? 2.903 9.671 -2.250 1.00 87.44 102 VAL A C 1
ATOM 825 O O . VAL A 1 102 ? 2.081 9.708 -1.332 1.00 87.44 102 VAL A O 1
ATOM 828 N N . ALA A 1 103 ? 3.353 8.520 -2.756 1.00 87.50 103 ALA A N 1
ATOM 829 C CA . ALA A 1 103 ? 2.800 7.237 -2.333 1.00 87.50 103 ALA A CA 1
ATOM 830 C C . ALA A 1 103 ? 3.138 6.922 -0.870 1.00 87.50 103 ALA A C 1
ATOM 832 O O . ALA A 1 103 ? 2.264 6.468 -0.139 1.00 87.50 103 ALA A O 1
ATOM 833 N N . GLY A 1 104 ? 4.355 7.224 -0.414 1.00 91.12 104 GLY A N 1
ATOM 834 C CA . GLY A 1 104 ? 4.802 6.986 0.958 1.00 91.12 104 GLY A CA 1
ATOM 835 C C . GLY A 1 104 ? 4.011 7.794 1.987 1.00 91.12 104 GLY A C 1
ATOM 836 O O . GLY A 1 104 ? 3.520 7.232 2.966 1.00 91.12 104 GLY A O 1
ATOM 837 N N . LYS A 1 105 ? 3.793 9.096 1.743 1.00 92.06 105 LYS A N 1
ATOM 838 C CA . LYS A 1 105 ? 2.978 9.938 2.640 1.00 92.06 105 LYS A CA 1
ATOM 839 C C . LYS A 1 105 ? 1.550 9.408 2.751 1.00 92.06 105 LYS A C 1
ATOM 841 O O . LYS A 1 105 ? 0.996 9.343 3.843 1.00 92.06 105 LYS A O 1
ATOM 846 N N . ARG A 1 106 ? 0.970 8.992 1.626 1.00 92.81 106 ARG A N 1
ATOM 847 C CA . ARG A 1 106 ? -0.406 8.490 1.569 1.00 92.81 106 ARG A CA 1
ATOM 848 C C . ARG A 1 106 ? -0.556 7.108 2.194 1.00 92.81 106 ARG A C 1
ATOM 850 O O . ARG A 1 106 ? -1.488 6.912 2.962 1.00 92.81 106 ARG A O 1
ATOM 857 N N . LEU A 1 107 ? 0.373 6.190 1.925 1.00 93.44 107 LEU A N 1
ATOM 858 C CA . LEU A 1 107 ? 0.453 4.885 2.589 1.00 93.44 107 LEU A CA 1
ATOM 859 C C . LEU A 1 107 ? 0.555 5.049 4.106 1.00 93.44 107 LEU A C 1
ATOM 861 O O . LEU A 1 107 ? -0.155 4.369 4.837 1.00 93.44 107 LEU A O 1
ATOM 865 N N . SER A 1 108 ? 1.382 5.989 4.572 1.00 93.69 108 SER A N 1
ATOM 866 C CA . SER A 1 108 ? 1.508 6.305 5.997 1.00 93.69 108 SER A CA 1
ATOM 867 C C . SER A 1 108 ? 0.187 6.799 6.595 1.00 93.69 108 SER A C 1
ATOM 869 O O . SER A 1 108 ? -0.256 6.268 7.610 1.00 93.69 108 SER A O 1
ATOM 871 N N . SER A 1 109 ? -0.497 7.744 5.940 1.00 93.38 109 SER A N 1
ATOM 872 C CA . SER A 1 109 ? -1.798 8.239 6.411 1.00 93.38 109 SER A CA 1
ATOM 873 C C . SER A 1 109 ? -2.876 7.151 6.439 1.00 93.38 109 SER A C 1
ATOM 875 O O . SER A 1 109 ? -3.621 7.066 7.407 1.00 93.38 109 SER A O 1
ATOM 877 N N . VAL A 1 110 ? -2.948 6.294 5.415 1.00 93.38 110 VAL A N 1
ATOM 878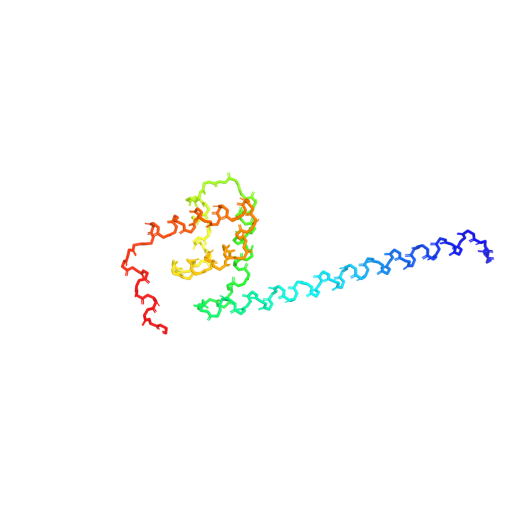 C CA . VAL A 1 110 ? -3.911 5.177 5.377 1.00 93.38 110 VAL A CA 1
ATOM 879 C C . VAL A 1 110 ? -3.592 4.137 6.452 1.00 93.38 110 VAL A C 1
ATOM 881 O O . VAL A 1 110 ? -4.502 3.632 7.099 1.00 93.38 110 VAL A O 1
ATOM 884 N N . LEU A 1 111 ? -2.311 3.839 6.686 1.00 92.50 111 LEU A N 1
ATOM 885 C CA . LEU A 1 111 ? -1.883 2.920 7.741 1.00 92.50 111 LEU A CA 1
ATOM 886 C C . LEU A 1 111 ? -2.229 3.447 9.140 1.00 92.50 111 LEU A C 1
ATOM 888 O O . LEU A 1 111 ? -2.657 2.669 9.990 1.00 92.50 111 LEU A O 1
ATOM 892 N N . GLN A 1 112 ? -2.042 4.746 9.381 1.00 91.50 112 GLN A N 1
ATOM 893 C CA . GLN A 1 112 ? -2.436 5.383 10.640 1.00 91.50 112 GLN A CA 1
ATOM 894 C C . GLN A 1 112 ? -3.947 5.303 10.851 1.00 91.50 112 GLN A C 1
ATOM 896 O O . GLN A 1 112 ? -4.383 4.933 11.936 1.00 91.50 112 GLN A O 1
ATOM 901 N N . GLU A 1 113 ? -4.729 5.582 9.809 1.00 91.00 113 GLU A N 1
ATOM 902 C CA . GLU A 1 113 ? -6.187 5.481 9.858 1.00 91.00 113 GLU A CA 1
ATOM 903 C C . GLU A 1 113 ? -6.639 4.040 10.139 1.00 91.00 113 GLU A C 1
ATOM 905 O O . GLU A 1 113 ? -7.450 3.803 11.028 1.00 91.00 113 GLU A O 1
ATOM 910 N N . ALA A 1 114 ? -6.046 3.054 9.458 1.00 89.12 114 ALA A N 1
ATOM 911 C CA . ALA A 1 114 ? -6.337 1.640 9.686 1.00 89.12 114 ALA A CA 1
ATOM 912 C C . ALA A 1 114 ? -6.046 1.224 11.135 1.00 89.12 114 ALA A C 1
ATOM 914 O O . ALA A 1 114 ? -6.843 0.527 11.751 1.00 89.12 114 ALA A O 1
ATOM 915 N N . GLN A 1 115 ? -4.929 1.684 11.706 1.00 86.75 115 GLN A N 1
ATOM 916 C CA . GLN A 1 115 ? -4.562 1.399 13.097 1.00 86.75 115 GLN A CA 1
ATOM 917 C C . GLN A 1 115 ? -5.438 2.133 14.115 1.00 86.75 115 GLN A C 1
ATOM 919 O O . GLN A 1 115 ? -5.667 1.603 15.197 1.00 86.75 115 GLN A O 1
ATOM 924 N N . ALA A 1 116 ? -5.905 3.339 13.791 1.00 85.00 116 ALA A N 1
ATOM 925 C CA . ALA A 1 116 ? -6.813 4.098 14.643 1.00 85.00 116 ALA A CA 1
ATOM 926 C C . ALA A 1 116 ? -8.219 3.479 14.670 1.00 85.00 116 ALA A C 1
ATOM 928 O O . ALA A 1 116 ? -8.872 3.494 15.711 1.00 85.00 116 ALA A O 1
ATOM 929 N N . GLN A 1 117 ? -8.669 2.925 13.539 1.00 79.81 117 GLN A N 1
ATOM 930 C CA . GLN A 1 117 ? -9.976 2.277 13.408 1.00 79.81 117 GLN A CA 1
ATOM 931 C C . GLN A 1 117 ? -9.975 0.807 13.844 1.00 79.81 117 GLN A C 1
ATOM 933 O O . GLN A 1 117 ? -11.024 0.282 14.213 1.00 79.81 117 GLN A O 1
ATOM 938 N N . ALA A 1 118 ? -8.825 0.134 13.807 1.00 67.56 118 ALA A N 1
ATOM 939 C CA . ALA A 1 118 ? -8.680 -1.213 14.333 1.00 67.56 118 ALA A CA 1
ATOM 940 C C . ALA A 1 118 ? -8.678 -1.164 15.871 1.00 67.56 118 ALA A C 1
ATOM 942 O O . ALA A 1 118 ? -7.676 -0.839 16.508 1.00 67.56 118 ALA A O 1
ATOM 943 N N . GLU A 1 119 ? -9.826 -1.488 16.470 1.00 56.34 119 GLU A N 1
ATOM 944 C CA . GLU A 1 119 ? -10.007 -1.661 17.915 1.00 56.34 119 GLU A CA 1
ATOM 945 C C . GLU A 1 119 ? -8.815 -2.426 18.546 1.00 56.34 119 GLU A C 1
ATOM 947 O O . GLU A 1 119 ? -8.443 -3.502 18.055 1.00 56.34 119 GLU A O 1
ATOM 952 N N . PRO A 1 120 ? -8.240 -1.965 19.680 1.00 55.38 120 PRO A N 1
ATOM 953 C CA . PRO A 1 120 ? -7.084 -2.602 20.328 1.00 55.38 120 PRO A CA 1
ATOM 954 C C . PRO A 1 120 ? -7.273 -4.089 20.679 1.00 55.38 120 PRO A C 1
ATOM 956 O O . PRO A 1 120 ? -6.304 -4.781 21.007 1.00 55.38 120 PRO A O 1
ATOM 959 N N . ARG A 1 121 ? -8.520 -4.580 20.662 1.00 48.09 121 ARG A N 1
ATOM 960 C CA . ARG A 1 121 ? -8.905 -5.953 21.005 1.00 48.09 121 ARG A CA 1
ATOM 961 C C . ARG A 1 121 ? -8.868 -6.945 19.839 1.00 48.09 121 ARG A C 1
ATOM 963 O O . ARG A 1 121 ? -8.677 -8.124 20.121 1.00 48.09 121 ARG A O 1
ATOM 970 N N . GLN A 1 122 ? -8.986 -6.522 18.577 1.00 49.84 122 GLN A N 1
ATOM 971 C CA . GLN A 1 122 ? -8.958 -7.458 17.436 1.00 49.84 122 GLN A CA 1
ATOM 972 C C . GLN A 1 122 ? -7.548 -7.671 16.866 1.00 49.84 122 GLN A C 1
ATOM 974 O O . GLN A 1 122 ? -7.193 -8.796 16.526 1.00 49.84 122 GLN A O 1
ATOM 979 N N . LEU A 1 123 ? -6.675 -6.658 16.915 1.00 49.53 123 LEU A N 1
ATOM 980 C CA . LEU A 1 123 ? -5.276 -6.787 16.472 1.00 49.53 123 LEU A CA 1
ATOM 981 C C . LEU A 1 123 ? -4.442 -7.785 17.301 1.00 49.53 123 LEU A C 1
ATOM 983 O O . LEU A 1 123 ? -3.468 -8.335 16.801 1.00 49.53 123 LEU A O 1
ATOM 987 N N . LYS A 1 124 ? -4.797 -8.041 18.568 1.00 48.19 124 LYS A N 1
ATOM 988 C CA . LYS A 1 124 ? -4.062 -8.980 19.443 1.00 48.19 124 LYS A CA 1
ATOM 989 C C . LYS A 1 124 ? -4.511 -10.439 19.329 1.00 48.19 124 LYS A C 1
ATOM 991 O O . LYS A 1 124 ? -3.787 -11.310 19.811 1.00 48.19 124 LYS A O 1
ATOM 996 N N . ALA A 1 125 ? -5.677 -10.699 18.739 1.00 48.72 125 ALA A N 1
ATOM 997 C CA . ALA A 1 125 ? -6.217 -12.050 18.617 1.00 48.72 125 ALA A CA 1
ATOM 998 C C . ALA A 1 125 ? -5.651 -12.779 17.385 1.00 48.72 125 ALA A C 1
ATOM 1000 O O . ALA A 1 125 ? -5.272 -13.937 17.507 1.00 48.72 125 ALA A O 1
ATOM 1001 N N . GLY A 1 126 ? -5.490 -12.087 16.248 1.00 47.25 126 GLY A N 1
ATOM 1002 C CA . GLY A 1 126 ? -4.904 -12.667 15.028 1.00 47.25 126 GLY A CA 1
ATOM 1003 C C . GLY A 1 126 ? -3.384 -12.879 15.086 1.00 47.25 126 GLY A C 1
ATOM 1004 O O . GLY A 1 126 ? -2.875 -13.835 14.518 1.00 47.25 126 GLY A O 1
ATOM 1005 N N . ILE A 1 127 ? -2.645 -12.048 15.837 1.00 50.47 127 ILE A N 1
ATOM 1006 C CA . ILE A 1 127 ? -1.169 -12.135 15.926 1.00 50.47 127 ILE A CA 1
ATOM 1007 C C . ILE A 1 127 ? -0.689 -13.312 16.803 1.00 50.47 127 ILE A C 1
ATOM 1009 O O . ILE A 1 127 ? 0.445 -13.751 16.657 1.00 50.47 127 ILE A O 1
ATOM 1013 N N . ASN 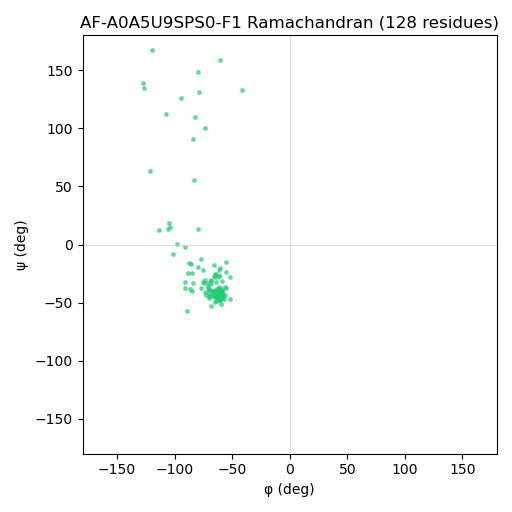A 1 128 ? -1.522 -13.832 17.713 1.00 48.06 128 ASN A N 1
ATOM 1014 C CA . ASN A 1 128 ? -1.139 -14.908 18.646 1.00 48.06 128 ASN A CA 1
ATOM 1015 C C . ASN A 1 128 ? -1.574 -16.318 18.208 1.00 48.06 128 ASN A C 1
ATOM 1017 O O . ASN A 1 128 ? -1.339 -17.269 18.951 1.00 48.06 128 ASN A O 1
ATOM 1021 N N . CYS A 1 129 ? -2.228 -16.466 17.052 1.00 42.41 129 CYS A N 1
ATOM 1022 C CA . CYS A 1 129 ? -2.725 -17.763 16.577 1.00 42.41 129 CYS A CA 1
ATOM 1023 C C . CYS A 1 129 ? -2.030 -18.282 15.305 1.00 42.41 129 CYS A C 1
ATOM 1025 O O . CYS A 1 129 ? -2.511 -19.260 14.738 1.00 42.41 129 CYS A O 1
ATOM 1027 N N . ALA A 1 130 ? -0.911 -17.675 14.894 1.00 38.88 130 ALA A N 1
ATOM 1028 C CA . ALA A 1 130 ? -0.016 -18.205 13.861 1.00 38.88 130 ALA A CA 1
ATOM 1029 C C . ALA A 1 130 ? 1.257 -18.790 14.487 1.00 38.88 130 ALA A C 1
ATOM 1031 O O . ALA A 1 130 ? 1.793 -18.152 15.426 1.00 38.88 130 ALA A O 1
#

Solvent-accessible surface area (backbone atoms only — not comparable to full-atom values): 7568 Å² total; per-residue (Å²): 135,85,86,46,75,67,58,56,52,50,51,52,52,51,53,50,52,53,50,51,52,52,51,50,54,52,50,54,50,54,56,47,50,55,53,48,54,62,50,54,71,69,45,74,87,43,94,51,95,61,48,67,67,50,53,51,52,49,55,47,50,62,64,71,54,93,70,55,44,69,59,50,41,61,63,53,49,77,78,42,97,47,72,61,51,48,51,53,50,40,50,53,52,27,72,74,32,54,86,36,77,64,50,16,54,50,38,49,47,27,4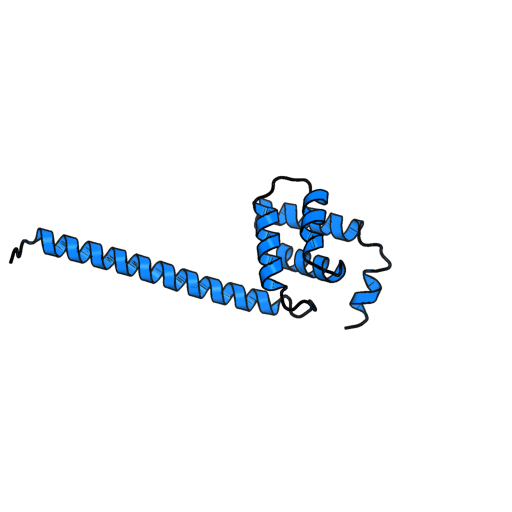6,51,48,51,57,71,68,47,54,84,72,59,62,62,57,66,68,73,74,113

Secondary structure (DSSP, 8-state):
----HHHHHHHHHHHHHHHHHHHHHHHHHHHHHHHHHHHHTTSTT---TTHHHHHHHHHHHHHH----HHHHHHHHHTT-S-HHHHHHHHHHHHHHHTT-TTHHHHHHHHHHHHHHHS-TTTHHHHTT--

Radius of gyration: 22.46 Å; Cα contacts (8 Å, |Δi|>4): 69; chains: 1; bounding box: 37×30×78 Å

Organism: NCBI:txid58096

pLDDT: mean 75.87, std 13.94, range [38.88, 93.69]

Nearest PDB structures (foldseek):
  1o3x-assembly1_A  TM=3.556E-01  e=4.842E+00  Homo sapiens

Sequence (130 aa):
EDLSPGAEVQRFIQSTDEMSAAMAQFRHRRDYEKKADSLADSFERVLDDDVLPKARQILQIIRSQNVSAEKLLSYIREFFSDDSDLVLVLRELLKRHAADPVAGKRLSSVLQEAQAQAEPRQLKAGINCA

Foldseek 3Di:
DPPDPVVVVVVVVVVVVVVVVVVVVVVVVVVVVVVQVVVVVQLPVQPDPCLSVLLVVLLVLQPPDPDALVVSLVVSPVSDPDLLSVLSSLVVSLVVCVVVPRSNVSSVRNSVVSVVPPDPVRNVVVVPPD